Protein AF-A0A919KBW3-F1 (afdb_monomer_lite)

Organism: NCBI:txid1050105

Radius of gyration: 15.72 Å; chains: 1; bounding box: 36×26×47 Å

pLDDT: mean 84.48, std 10.35, range [32.5, 97.94]

Structure (mmCIF, N/CA/C/O backbone):
data_AF-A0A919KBW3-F1
#
_entry.id   AF-A0A919KBW3-F1
#
loop_
_atom_site.group_PDB
_atom_site.id
_atom_site.type_symbol
_atom_site.label_atom_id
_atom_site.label_alt_id
_atom_site.label_comp_id
_atom_site.label_asym_id
_atom_site.label_entity_id
_atom_site.label_seq_id
_atom_site.pdbx_PDB_ins_code
_atom_site.Cartn_x
_atom_site.Cartn_y
_atom_site.Cartn_z
_atom_site.occupancy
_atom_site.B_iso_or_equiv
_atom_site.auth_seq_id
_atom_site.auth_comp_id
_atom_site.auth_asym_id
_atom_site.auth_atom_id
_atom_site.pdbx_PDB_model_num
ATOM 1 N N . MET A 1 1 ? -12.727 -15.390 7.392 1.00 32.50 1 MET A N 1
ATOM 2 C CA . MET A 1 1 ? -12.666 -14.063 8.032 1.00 32.50 1 MET A CA 1
ATOM 3 C C . MET A 1 1 ? -11.348 -13.437 7.627 1.00 32.50 1 MET A C 1
ATOM 5 O O . MET A 1 1 ? -10.317 -13.880 8.115 1.00 32.50 1 MET A O 1
ATOM 9 N N . SER A 1 2 ? -11.360 -12.503 6.678 1.00 42.72 2 SER A N 1
ATOM 10 C CA . SER A 1 2 ? -10.262 -11.540 6.575 1.00 42.72 2 SER A CA 1
ATOM 11 C C . SER A 1 2 ? -10.312 -10.672 7.838 1.00 42.72 2 SER A C 1
ATOM 13 O O . SER A 1 2 ? -11.407 -10.382 8.317 1.00 42.72 2 SER A O 1
ATOM 15 N N . GLY A 1 3 ? -9.164 -10.356 8.442 1.00 53.00 3 GLY A N 1
ATOM 16 C CA . GLY A 1 3 ? -9.107 -9.531 9.657 1.00 53.00 3 GLY A CA 1
ATOM 17 C C . GLY A 1 3 ? -9.624 -8.103 9.432 1.00 53.00 3 GLY A C 1
ATOM 18 O O . GLY A 1 3 ? -10.065 -7.773 8.336 1.00 53.00 3 GLY A O 1
ATOM 19 N N . ILE A 1 4 ? -9.504 -7.255 10.459 1.00 61.56 4 ILE A N 1
ATOM 20 C CA . ILE A 1 4 ? -9.993 -5.856 10.519 1.00 61.56 4 ILE A CA 1
ATOM 21 C C . ILE A 1 4 ? -9.625 -5.012 9.275 1.00 61.56 4 ILE A C 1
ATOM 23 O O . ILE A 1 4 ? -10.350 -4.105 8.905 1.00 61.56 4 ILE A O 1
ATOM 27 N N . LEU A 1 5 ? -8.533 -5.335 8.572 1.00 71.88 5 LEU A N 1
ATOM 28 C CA . LEU A 1 5 ? -8.055 -4.587 7.398 1.00 71.88 5 LEU A CA 1
ATOM 29 C C . LEU A 1 5 ? -8.261 -5.309 6.051 1.00 71.88 5 LEU A C 1
ATOM 31 O O . LEU A 1 5 ? -7.706 -4.899 5.028 1.00 71.88 5 LEU A O 1
ATOM 35 N N . GLY A 1 6 ? -9.013 -6.411 6.034 1.00 79.62 6 GLY A N 1
ATOM 36 C CA . GLY A 1 6 ? -9.321 -7.140 4.805 1.00 79.62 6 GLY A CA 1
ATOM 37 C C . GLY A 1 6 ? -8.103 -7.777 4.118 1.00 79.62 6 GLY A C 1
ATOM 38 O O . GLY A 1 6 ? -7.035 -7.994 4.712 1.00 79.62 6 GLY A O 1
ATOM 39 N N . ASN A 1 7 ? -8.259 -8.096 2.832 1.00 84.69 7 ASN A N 1
ATOM 40 C CA . ASN A 1 7 ? -7.161 -8.625 2.017 1.00 84.69 7 ASN A CA 1
ATOM 41 C C . ASN A 1 7 ? -6.131 -7.548 1.665 1.00 84.69 7 ASN A C 1
ATOM 43 O O . ASN A 1 7 ? -4.941 -7.855 1.575 1.00 84.69 7 ASN A O 1
ATOM 47 N N . TYR A 1 8 ? -6.558 -6.285 1.567 1.00 84.25 8 TYR A N 1
ATOM 48 C CA . TYR A 1 8 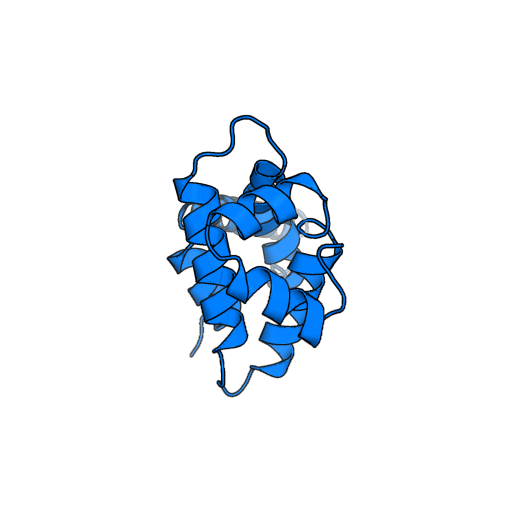? -5.655 -5.152 1.388 1.00 84.25 8 TYR A CA 1
ATOM 49 C C . TYR A 1 8 ? -4.623 -5.074 2.522 1.00 84.25 8 TYR A C 1
ATOM 51 O O . TYR A 1 8 ? -3.422 -5.129 2.264 1.00 84.25 8 TYR A O 1
ATOM 59 N N . GLY A 1 9 ? -5.064 -5.067 3.786 1.00 84.69 9 GLY A N 1
ATOM 60 C CA . GLY A 1 9 ? -4.153 -5.058 4.936 1.00 84.69 9 GLY A CA 1
ATOM 61 C C . GLY A 1 9 ? -3.245 -6.283 5.005 1.00 84.69 9 GLY A C 1
ATOM 62 O O . GLY A 1 9 ? -2.070 -6.171 5.347 1.00 84.69 9 GLY A O 1
ATOM 63 N N . THR A 1 10 ? -3.747 -7.450 4.592 1.00 87.44 10 THR A N 1
ATOM 64 C CA . THR A 1 10 ? -2.931 -8.672 4.501 1.00 87.44 10 THR A CA 1
ATOM 65 C C . THR A 1 10 ? -1.790 -8.517 3.491 1.00 87.44 10 THR A C 1
ATOM 67 O O . THR A 1 10 ? -0.656 -8.917 3.771 1.00 87.44 10 THR A O 1
ATOM 70 N N . LEU A 1 11 ? -2.066 -7.919 2.328 1.00 88.38 11 LEU A N 1
ATOM 71 C CA . LEU A 1 11 ? -1.050 -7.627 1.318 1.00 88.38 11 LEU A CA 1
ATOM 72 C C . LEU A 1 11 ? -0.067 -6.568 1.816 1.00 88.38 11 LEU A C 1
ATOM 74 O O . LEU A 1 11 ? 1.140 -6.784 1.724 1.00 88.38 11 LEU A O 1
ATOM 78 N N . VAL A 1 12 ? -0.548 -5.481 2.422 1.00 89.44 12 VAL A N 1
ATOM 79 C CA . VAL A 1 12 ? 0.336 -4.453 2.986 1.00 89.44 12 VAL A CA 1
ATOM 80 C C . VAL A 1 12 ? 1.271 -5.058 4.033 1.00 89.44 12 VAL A C 1
ATOM 82 O O . VAL A 1 12 ? 2.478 -4.896 3.919 1.00 89.44 12 VAL A O 1
ATOM 85 N N . TRP A 1 13 ? 0.781 -5.842 4.996 1.00 90.62 13 TRP A N 1
ATOM 86 C CA . TRP A 1 13 ? 1.643 -6.482 6.002 1.00 90.62 13 TRP A CA 1
ATOM 87 C C . TRP A 1 13 ? 2.648 -7.481 5.435 1.00 90.62 13 TRP A C 1
ATOM 89 O O . TRP A 1 13 ? 3.654 -7.765 6.090 1.00 90.62 13 TRP A O 1
ATOM 99 N N . ARG A 1 14 ? 2.373 -8.059 4.262 1.00 91.75 14 ARG A N 1
ATOM 100 C CA . ARG A 1 14 ? 3.303 -8.964 3.582 1.00 91.75 14 ARG A CA 1
ATOM 101 C C . ARG A 1 14 ? 4.490 -8.205 2.995 1.00 91.75 14 ARG A C 1
ATOM 103 O O . ARG A 1 14 ? 5.610 -8.695 3.096 1.00 91.75 14 ARG A O 1
ATOM 110 N N . PHE A 1 15 ? 4.244 -7.055 2.372 1.00 92.75 15 PHE A N 1
ATOM 111 C CA . PHE A 1 15 ? 5.280 -6.290 1.670 1.00 92.75 15 PHE A CA 1
ATOM 112 C C . PHE A 1 15 ? 5.887 -5.172 2.518 1.00 92.75 15 PHE A C 1
ATOM 114 O O . PHE A 1 15 ? 7.034 -4.798 2.300 1.00 92.75 15 PHE A O 1
ATOM 121 N N . PHE A 1 16 ? 5.165 -4.702 3.529 1.00 91.81 16 PHE A N 1
ATOM 122 C CA . PHE A 1 16 ? 5.542 -3.624 4.436 1.00 91.81 16 PHE A CA 1
ATOM 123 C C . PHE A 1 16 ? 5.289 -4.040 5.891 1.00 91.81 16 PHE A C 1
ATOM 125 O O . PHE A 1 16 ? 4.373 -3.522 6.541 1.00 91.81 16 PHE A O 1
ATOM 132 N N . PRO A 1 17 ? 6.046 -5.015 6.429 1.00 91.50 17 PRO A N 1
ATOM 133 C CA . PRO A 1 17 ? 5.878 -5.467 7.809 1.00 91.50 17 PRO A CA 1
ATOM 134 C C . PRO A 1 17 ? 6.027 -4.337 8.839 1.00 91.50 17 PRO A C 1
ATOM 136 O O . PRO A 1 17 ? 5.395 -4.406 9.892 1.00 91.50 17 PRO A O 1
ATOM 139 N N . GLU A 1 18 ? 6.790 -3.286 8.523 1.00 89.38 18 GLU A N 1
ATOM 140 C CA . GLU A 1 18 ? 6.945 -2.088 9.358 1.00 89.38 18 GLU A CA 1
ATOM 141 C C . GLU A 1 18 ? 5.616 -1.335 9.593 1.00 89.38 18 GLU A C 1
ATOM 143 O O . GLU A 1 18 ? 5.442 -0.694 10.626 1.00 89.38 18 GLU A O 1
ATOM 148 N N . SER A 1 19 ? 4.619 -1.493 8.712 1.00 89.56 19 SER A N 1
ATOM 149 C CA . SER A 1 19 ? 3.282 -0.900 8.896 1.00 89.56 19 SER A CA 1
ATOM 150 C C . SER A 1 19 ? 2.512 -1.476 10.095 1.00 89.56 19 SER A C 1
ATOM 152 O O . SER A 1 19 ? 1.557 -0.858 10.565 1.00 89.56 19 SER A O 1
ATOM 154 N N . ARG A 1 20 ? 2.908 -2.648 10.618 1.00 87.81 20 ARG A N 1
ATOM 155 C CA . ARG A 1 20 ? 2.258 -3.279 11.783 1.00 87.81 20 ARG A CA 1
ATOM 156 C C . ARG A 1 20 ? 2.430 -2.461 13.052 1.00 87.81 20 ARG A C 1
ATOM 158 O O .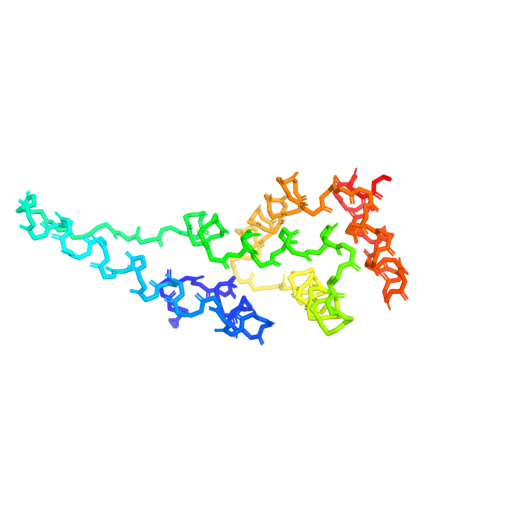 ARG A 1 20 ? 1.479 -2.321 13.812 1.00 87.81 20 ARG A O 1
ATOM 165 N N . GLU A 1 21 ? 3.630 -1.931 13.277 1.00 88.50 21 GLU A N 1
ATOM 166 C CA . GLU A 1 21 ? 3.902 -1.094 14.448 1.00 88.50 21 GLU A CA 1
ATOM 167 C C . GLU A 1 21 ? 3.067 0.185 14.392 1.00 88.50 21 GLU A C 1
ATOM 169 O O . GLU A 1 21 ? 2.478 0.575 15.395 1.00 88.50 21 GLU A O 1
ATOM 174 N N . ILE A 1 22 ? 2.914 0.759 13.197 1.00 86.31 22 ILE A N 1
ATOM 175 C CA . ILE A 1 22 ? 2.078 1.940 12.987 1.00 86.31 22 ILE A CA 1
ATOM 176 C C . ILE A 1 22 ? 0.603 1.638 13.289 1.00 86.31 22 ILE A C 1
ATOM 178 O O . ILE A 1 22 ? -0.039 2.395 14.012 1.00 86.31 22 ILE A O 1
ATOM 182 N N . VAL A 1 23 ? 0.065 0.507 12.813 1.00 85.62 23 VAL A N 1
ATOM 183 C CA . VAL A 1 23 ? -1.319 0.096 13.133 1.00 85.62 23 VAL A CA 1
ATOM 184 C C . VAL A 1 23 ? -1.520 -0.102 14.626 1.00 85.62 23 VAL A C 1
ATOM 186 O O . VAL A 1 23 ? -2.540 0.321 15.161 1.00 85.62 23 VAL A O 1
ATOM 189 N N . ASN A 1 24 ? -0.563 -0.732 15.308 1.00 88.06 24 ASN A N 1
ATOM 190 C CA . ASN A 1 24 ? -0.660 -0.939 16.749 1.00 88.06 24 ASN A CA 1
ATOM 191 C C . ASN A 1 24 ? -0.752 0.395 17.501 1.00 88.06 24 ASN A C 1
ATOM 193 O O . ASN A 1 24 ? -1.544 0.502 18.440 1.00 88.06 24 ASN A O 1
ATOM 197 N N . SER A 1 25 ? 0.007 1.408 17.072 1.00 89.50 25 SER A N 1
ATOM 198 C CA . SER A 1 25 ? -0.093 2.764 17.621 1.00 89.50 25 SER A CA 1
ATOM 199 C C . SER A 1 25 ? -1.468 3.378 17.361 1.00 89.50 25 SER A C 1
ATOM 201 O O . SER A 1 25 ? -2.101 3.828 18.310 1.00 89.50 25 SER A O 1
ATOM 203 N N . LEU A 1 26 ? -1.988 3.300 16.129 1.00 87.69 26 LEU A N 1
ATOM 204 C CA . LEU A 1 26 ? -3.318 3.832 15.786 1.00 87.69 26 LEU A CA 1
ATOM 205 C C . LEU A 1 26 ? -4.439 3.180 16.606 1.00 87.69 26 LEU A C 1
ATOM 207 O O . LEU A 1 26 ? -5.310 3.874 17.128 1.00 87.69 26 LEU A O 1
ATOM 211 N N . ILE A 1 27 ? -4.401 1.851 16.760 1.00 89.62 27 ILE A N 1
ATOM 212 C CA . ILE A 1 27 ? -5.362 1.113 17.593 1.00 89.62 27 ILE A CA 1
ATOM 213 C C . ILE A 1 27 ? -5.257 1.582 19.043 1.00 89.62 27 ILE A C 1
ATOM 215 O O . ILE A 1 27 ? -6.273 1.832 19.685 1.00 89.62 27 ILE A O 1
ATOM 219 N N . SER A 1 28 ? -4.037 1.708 19.566 1.00 92.50 28 SER A N 1
ATOM 220 C CA . SER A 1 28 ? -3.820 2.117 20.956 1.00 92.50 28 SER A CA 1
ATOM 221 C C . SER A 1 28 ? -4.320 3.540 21.211 1.00 92.50 28 SER A C 1
ATOM 223 O O . SER A 1 28 ? -5.002 3.773 22.205 1.00 92.50 28 SER A O 1
ATOM 225 N N . GLU A 1 29 ? -4.036 4.477 20.306 1.00 91.75 29 GLU A N 1
ATOM 226 C CA . GLU A 1 29 ? -4.500 5.866 20.386 1.00 91.75 29 GLU A CA 1
ATOM 227 C C . GLU A 1 29 ? -6.027 5.974 20.321 1.00 91.75 29 GLU A C 1
ATOM 229 O O . GLU A 1 29 ? -6.625 6.750 21.066 1.00 91.75 29 GLU A O 1
ATOM 234 N N . GLU A 1 30 ? -6.678 5.188 19.461 1.00 92.19 30 GLU A N 1
ATOM 235 C CA . GLU A 1 30 ? -8.140 5.157 19.377 1.00 92.19 30 GLU A CA 1
ATOM 236 C C . GLU A 1 30 ? -8.777 4.531 20.622 1.00 92.19 30 GLU A C 1
ATOM 238 O O . GLU A 1 30 ? -9.781 5.041 21.115 1.00 92.19 30 GLU A O 1
ATOM 243 N N . LEU A 1 31 ? -8.178 3.476 21.183 1.00 94.69 31 LEU A N 1
ATOM 244 C CA . LEU A 1 31 ? -8.653 2.882 22.433 1.00 94.69 31 LEU A CA 1
ATOM 245 C C . LEU A 1 31 ? -8.554 3.864 23.605 1.00 94.69 31 LEU A C 1
ATOM 247 O O . LEU A 1 31 ? -9.512 3.990 24.363 1.00 94.69 31 LEU A O 1
ATOM 251 N N . VAL A 1 32 ? -7.426 4.570 23.743 1.00 96.31 32 VAL A N 1
ATOM 252 C CA . VAL A 1 32 ? -7.244 5.585 24.796 1.00 96.31 32 VAL A CA 1
ATOM 253 C C . VAL A 1 32 ? -8.275 6.700 24.641 1.00 96.31 32 VAL A C 1
ATOM 255 O O . VAL A 1 32 ? -8.994 7.005 25.588 1.00 96.31 32 VAL A O 1
ATOM 258 N N . ARG A 1 33 ? -8.423 7.241 23.428 1.00 94.69 33 ARG A N 1
ATOM 259 C CA . ARG A 1 33 ? -9.395 8.301 23.138 1.00 94.69 33 ARG A CA 1
ATOM 260 C C . ARG A 1 33 ? -10.833 7.868 23.416 1.00 94.69 33 ARG A C 1
ATOM 262 O O . ARG A 1 33 ? -11.602 8.633 23.980 1.00 94.69 33 ARG A O 1
ATOM 269 N N . ALA A 1 34 ? -11.198 6.641 23.046 1.00 96.31 34 ALA A N 1
ATOM 270 C CA . ALA A 1 34 ? -12.532 6.106 23.292 1.00 96.31 34 ALA A CA 1
ATOM 271 C C . ALA A 1 34 ? -12.833 5.961 24.793 1.00 96.31 34 ALA A C 1
ATOM 273 O O . ALA A 1 34 ? -13.951 6.251 25.216 1.00 96.31 34 ALA A O 1
ATOM 274 N N . ILE A 1 35 ? -11.837 5.563 25.595 1.00 97.44 35 ILE A N 1
ATOM 275 C CA . ILE A 1 35 ? -11.947 5.512 27.060 1.00 97.44 35 ILE A CA 1
ATOM 276 C C . ILE A 1 35 ? -12.146 6.919 27.631 1.00 97.44 35 ILE A C 1
ATOM 278 O O . ILE A 1 35 ? -13.075 7.119 28.412 1.00 97.44 35 ILE A O 1
ATOM 282 N N . ASP A 1 36 ? -11.315 7.881 27.221 1.00 97.94 36 ASP A N 1
ATOM 283 C CA . ASP A 1 36 ? -11.374 9.265 27.710 1.00 97.94 36 ASP A CA 1
ATOM 284 C C . ASP A 1 36 ? -12.699 9.960 27.348 1.00 97.94 36 ASP A C 1
ATOM 286 O O . ASP A 1 36 ? -13.201 10.792 28.103 1.00 97.94 36 ASP A O 1
ATOM 290 N N . GLU A 1 37 ? -13.285 9.603 26.203 1.00 97.94 37 GLU A N 1
ATOM 291 C CA . GLU A 1 37 ? -14.555 10.142 25.702 1.00 97.94 37 GLU A CA 1
ATOM 292 C C . GLU A 1 37 ? -15.788 9.306 26.111 1.00 97.94 37 GLU A C 1
ATOM 294 O O . GLU A 1 37 ? -16.897 9.602 25.666 1.00 97.94 37 GLU A O 1
ATOM 299 N N . GLU A 1 38 ? -15.616 8.262 26.933 1.00 97.31 38 GLU A N 1
ATOM 300 C CA . GLU A 1 38 ? -16.675 7.329 27.366 1.00 97.31 38 GLU A CA 1
ATOM 301 C C . GLU A 1 38 ? -17.510 6.745 26.206 1.00 97.31 38 GLU A C 1
ATOM 303 O O . GLU A 1 38 ? -18.727 6.547 26.303 1.00 97.31 38 GLU A O 1
ATOM 308 N N . ARG A 1 39 ? -16.854 6.435 25.084 1.00 97.31 39 ARG A N 1
ATOM 309 C CA . ARG A 1 39 ? -17.488 5.856 23.891 1.00 97.31 39 ARG A CA 1
ATOM 310 C C . ARG A 1 39 ? -16.864 4.521 23.502 1.00 97.31 39 ARG A C 1
ATOM 312 O O . ARG A 1 39 ? -15.812 4.119 23.985 1.00 97.31 39 ARG A O 1
ATOM 319 N N . LEU A 1 40 ? -17.520 3.823 22.579 1.00 95.00 40 LEU A N 1
ATOM 320 C CA . LEU A 1 40 ? -16.913 2.664 21.929 1.00 95.00 40 LEU A CA 1
ATOM 321 C C . LEU A 1 40 ? -15.817 3.120 20.949 1.00 95.00 40 LEU A C 1
ATOM 323 O O . LEU A 1 40 ? -15.966 4.181 20.328 1.00 95.00 40 LEU A O 1
ATOM 327 N N . PRO A 1 41 ? -14.733 2.337 20.792 1.00 90.19 41 PRO A N 1
ATOM 328 C CA . PRO A 1 41 ? -13.728 2.607 19.777 1.00 90.19 41 PRO A CA 1
ATOM 329 C C . PRO A 1 41 ? -14.334 2.465 18.383 1.00 90.19 41 PRO A C 1
ATOM 331 O O . PRO A 1 41 ? -15.172 1.593 18.131 1.00 90.19 41 PRO A O 1
ATOM 334 N N . THR A 1 42 ? -13.889 3.330 17.483 1.00 87.94 42 THR A N 1
ATOM 335 C CA . THR A 1 42 ? -14.253 3.278 16.070 1.00 87.94 42 THR A CA 1
ATOM 336 C C . THR A 1 42 ? -13.348 2.278 15.362 1.00 87.94 42 THR A C 1
ATOM 338 O O . THR A 1 42 ? -12.178 2.115 15.711 1.00 87.94 42 THR A O 1
ATOM 341 N N . GLU A 1 43 ? -13.890 1.573 14.373 1.00 84.81 43 GLU A N 1
ATOM 342 C CA . GLU A 1 43 ? -13.081 0.712 13.517 1.00 84.81 43 GLU A CA 1
ATOM 343 C C . GLU A 1 43 ? -12.121 1.561 12.677 1.00 84.81 43 GLU A C 1
ATOM 345 O O . GLU A 1 43 ? -12.533 2.548 12.071 1.00 84.81 43 GLU A O 1
ATOM 350 N N . ILE A 1 44 ? -10.850 1.155 12.620 1.00 83.06 44 ILE A N 1
ATOM 351 C CA . ILE A 1 44 ? -9.870 1.790 11.738 1.00 83.06 44 ILE A CA 1
ATOM 352 C C . ILE A 1 44 ? -10.209 1.404 10.306 1.00 83.06 44 ILE A C 1
ATOM 354 O O . ILE A 1 44 ? -10.101 0.237 9.919 1.00 83.06 44 ILE A O 1
ATOM 358 N N . SER A 1 45 ? -10.580 2.397 9.509 1.00 82.06 45 SER A N 1
ATOM 359 C CA . SER A 1 45 ? -10.887 2.180 8.101 1.00 82.06 45 SER A CA 1
ATOM 360 C C . SER A 1 45 ? -9.630 1.820 7.298 1.00 82.06 45 SER A C 1
ATOM 362 O O . SER A 1 45 ? -8.511 2.227 7.619 1.00 82.06 45 SER A O 1
ATOM 364 N N . VAL A 1 46 ? -9.801 1.109 6.178 1.00 80.31 46 VAL A N 1
ATOM 365 C CA . VAL A 1 46 ? -8.695 0.847 5.234 1.00 80.31 46 VAL A CA 1
ATOM 366 C C . VAL A 1 46 ? -8.093 2.155 4.708 1.00 80.31 46 VAL A C 1
ATOM 368 O O . VAL A 1 46 ? -6.895 2.220 4.432 1.00 80.31 46 VAL A O 1
ATOM 371 N N . PHE A 1 47 ? -8.899 3.214 4.614 1.00 79.88 47 PHE A N 1
ATOM 372 C CA . PHE A 1 47 ? -8.440 4.548 4.247 1.00 79.88 47 PHE A CA 1
ATOM 373 C C . PHE A 1 47 ? -7.506 5.153 5.304 1.00 79.88 47 PHE A C 1
ATOM 375 O O . PHE A 1 47 ? -6.386 5.525 4.964 1.00 79.88 47 PHE A O 1
ATOM 382 N N . GLU A 1 48 ? -7.905 5.180 6.579 1.00 82.50 48 GLU A N 1
ATOM 383 C CA . GLU A 1 48 ? -7.038 5.644 7.678 1.00 82.50 48 GLU A CA 1
ATOM 384 C C . GLU A 1 48 ? -5.772 4.798 7.788 1.00 82.50 48 GLU A C 1
ATOM 386 O O . GLU A 1 48 ? -4.675 5.333 7.942 1.00 82.50 48 GLU A O 1
ATOM 391 N N . TYR A 1 49 ? -5.896 3.479 7.637 1.00 83.81 49 TYR A N 1
ATOM 392 C CA . TYR A 1 49 ? -4.741 2.591 7.595 1.00 83.81 49 TYR A CA 1
ATOM 393 C C . TYR A 1 49 ? -3.779 2.957 6.460 1.00 83.81 49 TYR A C 1
ATOM 395 O O . TYR A 1 49 ? -2.568 3.042 6.659 1.00 83.81 49 TYR A O 1
ATOM 403 N N . THR A 1 50 ? -4.316 3.202 5.269 1.00 83.06 50 THR A N 1
ATOM 404 C CA . THR A 1 50 ? -3.532 3.588 4.097 1.00 83.06 50 THR A CA 1
ATOM 405 C C . THR A 1 50 ? -2.825 4.925 4.335 1.00 83.06 50 THR A C 1
ATOM 407 O O . THR A 1 50 ? -1.612 5.005 4.134 1.00 83.06 50 THR A O 1
ATOM 410 N N . ILE A 1 51 ? -3.535 5.918 4.884 1.00 84.06 51 ILE A N 1
ATOM 411 C CA . ILE A 1 51 ? -2.967 7.225 5.232 1.00 84.06 51 ILE A CA 1
ATOM 412 C C . ILE A 1 51 ? -1.825 7.107 6.222 1.00 84.06 51 ILE A C 1
ATOM 414 O O . ILE A 1 51 ? -0.743 7.646 6.007 1.00 84.06 51 ILE A O 1
ATOM 418 N N . HIS A 1 52 ? -2.073 6.438 7.337 1.00 85.25 52 HIS A N 1
ATOM 419 C CA . HIS A 1 52 ? -1.164 6.527 8.463 1.00 85.25 52 HIS A CA 1
ATOM 420 C C . HIS A 1 52 ? -0.047 5.493 8.389 1.00 85.25 52 HIS A C 1
ATOM 422 O O . HIS A 1 52 ? 1.052 5.777 8.851 1.00 85.25 52 HIS A O 1
ATOM 428 N N . ALA A 1 53 ? -0.287 4.323 7.792 1.00 84.88 53 ALA A N 1
ATOM 429 C CA . ALA A 1 53 ? 0.664 3.215 7.811 1.00 84.88 53 ALA A CA 1
ATOM 430 C C . ALA A 1 53 ? 1.307 2.909 6.454 1.00 84.88 53 ALA A C 1
ATOM 432 O O . ALA A 1 53 ? 2.431 2.413 6.437 1.00 84.88 53 ALA A O 1
ATOM 433 N N . VAL A 1 54 ? 0.633 3.179 5.330 1.00 85.06 54 VAL A N 1
ATOM 434 C CA . VAL A 1 54 ? 1.180 2.899 3.987 1.00 85.06 54 VAL A CA 1
ATOM 435 C C . VAL A 1 54 ? 1.875 4.124 3.416 1.00 85.06 54 VAL A C 1
ATOM 437 O O . VAL A 1 54 ? 3.010 4.015 2.951 1.00 85.06 54 VAL A O 1
ATOM 440 N N . PHE A 1 55 ? 1.241 5.297 3.478 1.00 84.25 55 PHE A N 1
ATOM 441 C CA . PHE A 1 55 ? 1.786 6.503 2.850 1.00 84.25 55 PHE A CA 1
ATOM 442 C C . PHE A 1 55 ? 3.172 6.894 3.354 1.00 84.25 55 PHE A C 1
ATOM 444 O O . PHE A 1 55 ? 4.031 7.094 2.500 1.00 84.25 55 PHE A O 1
ATOM 451 N N . PRO A 1 56 ? 3.480 6.890 4.666 1.00 84.81 56 PRO A N 1
ATOM 452 C CA . PRO A 1 56 ? 4.822 7.256 5.125 1.00 84.81 56 PRO A CA 1
ATOM 453 C C . PRO A 1 56 ? 5.918 6.311 4.616 1.00 84.81 56 PRO A C 1
ATOM 455 O O . PRO A 1 56 ? 7.092 6.667 4.560 1.00 84.81 56 PRO A O 1
ATOM 458 N N . ILE A 1 57 ? 5.553 5.079 4.252 1.00 85.44 57 ILE A N 1
ATOM 459 C CA . ILE A 1 57 ? 6.478 4.097 3.684 1.00 85.44 57 ILE A CA 1
ATOM 460 C C . ILE A 1 57 ? 6.677 4.366 2.191 1.00 85.44 57 ILE A C 1
ATOM 462 O O . ILE A 1 57 ? 7.808 4.335 1.712 1.00 85.44 57 ILE A O 1
ATOM 466 N N . VAL A 1 58 ? 5.593 4.643 1.462 1.00 81.81 58 VAL A N 1
ATOM 467 C CA . VAL A 1 58 ? 5.612 4.913 0.015 1.00 81.81 58 VAL A CA 1
ATOM 468 C C . VAL A 1 58 ? 6.225 6.281 -0.298 1.00 81.81 58 VAL A C 1
ATOM 470 O O . VAL A 1 58 ? 6.956 6.401 -1.273 1.00 81.81 58 VAL A O 1
ATOM 473 N N . GLU A 1 59 ? 6.022 7.294 0.545 1.00 81.94 59 GLU A N 1
ATOM 474 C CA . GLU A 1 59 ? 6.637 8.625 0.410 1.00 81.94 59 GLU A CA 1
ATOM 475 C C . GLU A 1 59 ? 8.170 8.541 0.392 1.00 81.94 59 GLU A C 1
ATOM 477 O O . GLU A 1 59 ? 8.845 9.250 -0.355 1.00 81.94 59 GLU A O 1
ATOM 482 N N . ARG A 1 60 ? 8.738 7.575 1.123 1.00 84.56 60 ARG A N 1
ATOM 483 C CA . ARG A 1 60 ? 10.180 7.308 1.119 1.00 84.56 60 ARG A CA 1
ATOM 484 C C . ARG A 1 60 ? 10.710 6.795 -0.217 1.00 84.56 60 ARG A C 1
ATOM 486 O O . ARG A 1 60 ? 11.920 6.633 -0.303 1.00 84.56 60 ARG A O 1
ATOM 493 N N . LEU A 1 61 ? 9.872 6.516 -1.222 1.00 79.88 61 LEU A N 1
ATOM 494 C CA . LEU A 1 61 ? 10.293 6.197 -2.596 1.00 79.88 61 LEU A CA 1
ATOM 495 C C . LEU A 1 61 ? 10.759 7.431 -3.385 1.00 79.88 61 LEU A C 1
ATOM 497 O O . LEU A 1 61 ? 11.452 7.275 -4.388 1.00 79.88 61 LEU A O 1
ATOM 501 N N . ASP A 1 62 ? 10.360 8.639 -2.971 1.00 75.25 62 ASP A N 1
ATOM 502 C CA . ASP A 1 62 ? 10.788 9.901 -3.599 1.00 75.25 62 ASP A CA 1
ATOM 503 C C . ASP A 1 62 ? 12.144 10.403 -3.055 1.00 75.25 62 ASP A C 1
ATOM 505 O O . ASP A 1 62 ? 12.784 11.296 -3.629 1.00 75.25 62 ASP A O 1
ATOM 509 N N . ASP A 1 63 ? 12.611 9.804 -1.956 1.00 78.56 63 ASP A N 1
ATOM 510 C CA . ASP A 1 63 ? 13.905 10.103 -1.355 1.00 78.56 63 ASP A CA 1
ATOM 511 C C . ASP A 1 63 ? 15.048 9.595 -2.252 1.00 78.56 63 ASP A C 1
ATOM 513 O O . ASP A 1 63 ? 15.077 8.451 -2.696 1.00 78.56 63 ASP A O 1
ATOM 517 N N . ALA A 1 64 ? 16.065 10.424 -2.487 1.00 59.34 64 ALA A N 1
ATOM 518 C CA . ALA A 1 64 ? 17.261 10.001 -3.216 1.00 59.34 64 ALA A CA 1
ATOM 519 C C . ALA A 1 64 ? 18.006 8.841 -2.516 1.00 59.34 64 ALA A C 1
ATOM 521 O O . ALA A 1 64 ? 18.819 8.165 -3.148 1.00 59.34 64 ALA A O 1
ATOM 522 N N . ALA A 1 65 ? 17.736 8.620 -1.223 1.00 62.31 65 ALA A N 1
ATOM 523 C CA . ALA A 1 65 ? 18.293 7.542 -0.414 1.00 62.31 65 ALA A CA 1
ATOM 524 C C . ALA A 1 65 ? 17.388 6.298 -0.292 1.00 62.31 65 ALA A C 1
ATOM 526 O O . ALA A 1 65 ? 17.712 5.409 0.505 1.00 62.31 65 ALA A O 1
ATOM 527 N N . SER A 1 66 ? 16.272 6.197 -1.034 1.00 71.75 66 SER A N 1
ATOM 528 C CA . SER A 1 66 ? 15.431 4.992 -0.993 1.00 71.75 66 SER A CA 1
ATOM 529 C C . SER A 1 66 ? 16.270 3.742 -1.239 1.00 71.75 66 SER A C 1
ATOM 531 O O . SER A 1 66 ? 17.025 3.653 -2.211 1.00 71.75 66 SER A O 1
ATOM 533 N N . SER A 1 67 ? 16.126 2.735 -0.376 1.00 78.31 67 SER A N 1
ATOM 534 C CA . SER A 1 67 ? 16.779 1.455 -0.620 1.00 78.31 67 SER A CA 1
ATOM 535 C C . SER A 1 67 ? 16.147 0.785 -1.843 1.00 78.31 67 SER A C 1
ATOM 537 O O . SER A 1 67 ? 14.926 0.786 -2.005 1.00 78.31 67 SER A O 1
ATOM 539 N N . GLY A 1 68 ? 16.968 0.153 -2.688 1.00 84.62 68 GLY A N 1
ATOM 540 C CA . GLY A 1 68 ? 16.461 -0.663 -3.798 1.00 84.62 68 GLY A CA 1
ATOM 541 C C . GLY A 1 68 ? 15.500 -1.765 -3.328 1.00 84.62 68 GLY A C 1
ATOM 542 O O . GLY A 1 68 ? 14.564 -2.108 -4.042 1.00 84.62 68 GLY A O 1
ATOM 543 N N . ASP A 1 69 ? 15.671 -2.243 -2.091 1.00 90.31 69 ASP A N 1
ATOM 544 C CA . ASP A 1 69 ? 14.739 -3.158 -1.426 1.00 90.31 69 ASP A CA 1
ATOM 545 C C . ASP A 1 69 ? 13.327 -2.566 -1.285 1.00 90.31 69 ASP A C 1
ATOM 547 O O . ASP A 1 69 ? 12.354 -3.222 -1.649 1.00 90.31 69 ASP A O 1
ATOM 551 N N . LEU A 1 70 ? 13.192 -1.318 -0.821 1.00 89.88 70 LEU A N 1
ATOM 552 C CA . LEU A 1 70 ? 11.883 -0.679 -0.663 1.00 89.88 70 LEU A CA 1
ATOM 553 C C . LEU A 1 70 ? 11.172 -0.530 -2.014 1.00 89.88 70 LEU A C 1
ATOM 555 O O . LEU A 1 70 ? 9.992 -0.863 -2.130 1.00 89.88 70 LEU A O 1
ATOM 559 N N . VAL A 1 71 ? 11.903 -0.092 -3.042 1.00 89.50 71 VAL A N 1
ATOM 560 C CA . VAL A 1 71 ? 11.375 0.039 -4.410 1.00 89.50 71 VAL A CA 1
ATOM 561 C C . VAL A 1 71 ? 10.926 -1.323 -4.945 1.00 89.50 71 VAL A C 1
ATOM 563 O O . VAL A 1 71 ? 9.844 -1.441 -5.523 1.00 89.50 71 VAL A O 1
ATOM 566 N N . GLN A 1 72 ? 11.713 -2.374 -4.708 1.00 93.06 72 GLN A N 1
ATOM 567 C CA . GLN A 1 72 ? 11.376 -3.733 -5.120 1.00 93.06 72 GLN A CA 1
ATOM 568 C C . GLN A 1 72 ? 10.137 -4.271 -4.394 1.00 93.06 72 GLN A C 1
ATOM 570 O O . GLN A 1 72 ? 9.236 -4.802 -5.049 1.00 93.06 72 GLN A O 1
ATOM 575 N N . ARG A 1 73 ? 10.051 -4.107 -3.066 1.00 93.69 73 ARG A N 1
ATOM 576 C CA . ARG A 1 73 ? 8.873 -4.501 -2.273 1.00 93.69 73 ARG A CA 1
ATOM 577 C C . ARG A 1 73 ? 7.625 -3.755 -2.733 1.00 93.69 73 ARG A C 1
ATOM 579 O O . ARG A 1 73 ? 6.573 -4.375 -2.878 1.00 93.69 73 ARG A O 1
ATOM 586 N N . PHE A 1 74 ? 7.751 -2.466 -3.043 1.00 90.94 74 PHE A N 1
ATOM 587 C CA . PHE A 1 7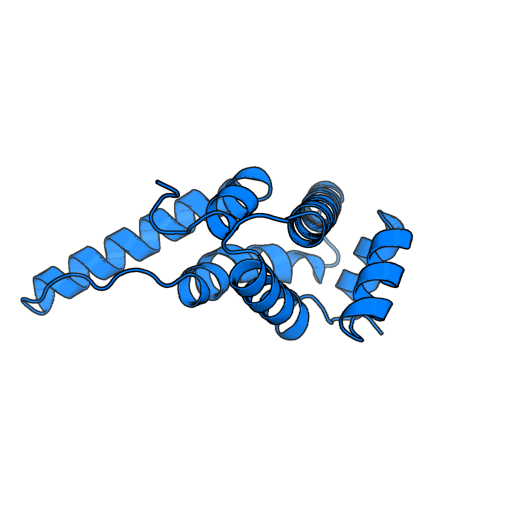4 ? 6.658 -1.671 -3.592 1.00 90.94 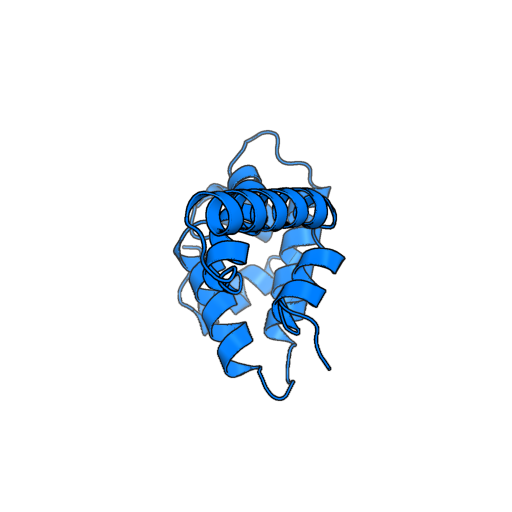74 PHE A CA 1
ATOM 588 C C . PHE A 1 74 ? 6.196 -2.169 -4.966 1.00 90.94 74 PHE A C 1
ATOM 590 O O . PHE A 1 74 ? 5.002 -2.389 -5.158 1.00 90.94 74 PHE A O 1
ATOM 597 N N . CYS A 1 75 ? 7.113 -2.462 -5.891 1.00 91.56 75 CYS A N 1
ATOM 598 C CA . CYS A 1 75 ? 6.739 -3.026 -7.193 1.00 91.56 75 CYS A CA 1
ATOM 599 C C . CYS A 1 75 ? 6.005 -4.372 -7.041 1.00 91.56 75 CYS A C 1
ATOM 601 O O . CYS A 1 75 ? 4.975 -4.612 -7.676 1.00 91.56 75 CYS A O 1
ATOM 603 N N . GLN A 1 76 ? 6.489 -5.245 -6.152 1.00 94.25 76 GLN A N 1
ATOM 604 C CA . GLN A 1 76 ? 5.839 -6.529 -5.870 1.00 94.25 76 GLN A CA 1
ATOM 605 C C . GLN A 1 76 ? 4.459 -6.362 -5.221 1.00 94.25 76 GLN A C 1
ATOM 607 O O . GLN A 1 76 ? 3.535 -7.106 -5.557 1.00 94.25 76 GLN A O 1
ATOM 612 N N . PHE A 1 77 ? 4.303 -5.379 -4.334 1.00 92.31 77 PHE A N 1
ATOM 613 C CA . PHE A 1 77 ? 3.018 -5.015 -3.745 1.00 92.31 77 PHE A CA 1
ATOM 614 C C . PHE A 1 77 ? 2.013 -4.575 -4.814 1.00 92.31 77 PHE A C 1
ATOM 616 O O . PHE A 1 77 ? 0.921 -5.140 -4.883 1.00 92.31 77 PHE A O 1
ATOM 623 N N . CYS A 1 78 ? 2.399 -3.660 -5.709 1.00 90.88 78 CYS A N 1
ATOM 624 C CA . CYS A 1 78 ? 1.557 -3.228 -6.827 1.00 90.88 78 CYS A CA 1
ATOM 625 C C . CYS A 1 78 ? 1.142 -4.406 -7.723 1.00 90.88 78 CYS A C 1
ATOM 627 O O . CYS A 1 78 ? -0.030 -4.538 -8.068 1.00 90.88 78 CYS A O 1
ATOM 629 N N . ARG A 1 79 ? 2.077 -5.304 -8.069 1.00 93.44 79 ARG A N 1
ATOM 630 C CA . ARG A 1 79 ? 1.774 -6.522 -8.845 1.00 93.44 79 ARG A CA 1
ATO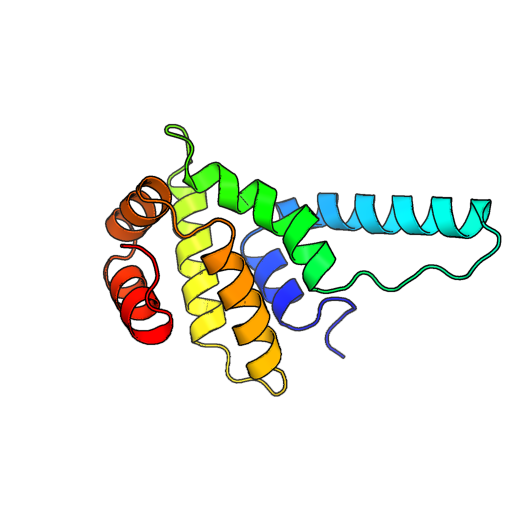M 631 C C . ARG A 1 79 ? 0.765 -7.419 -8.132 1.00 93.44 79 ARG A C 1
ATOM 633 O O . ARG A 1 79 ? -0.134 -7.950 -8.777 1.00 93.44 79 ARG A O 1
ATOM 640 N N . ALA A 1 80 ? 0.916 -7.598 -6.822 1.00 93.00 80 ALA A N 1
ATOM 641 C CA . ALA A 1 80 ? 0.017 -8.433 -6.037 1.00 93.00 80 ALA A CA 1
ATOM 642 C C . ALA A 1 80 ? -1.398 -7.842 -5.954 1.00 93.00 80 ALA A C 1
ATOM 644 O O . ALA A 1 80 ? -2.361 -8.599 -6.047 1.00 93.00 80 ALA A O 1
ATOM 645 N N . LEU A 1 81 ? -1.520 -6.517 -5.830 1.00 90.06 81 LEU A N 1
ATOM 646 C CA . LEU A 1 81 ? -2.809 -5.821 -5.866 1.00 90.06 81 LEU A CA 1
ATOM 647 C C . LEU A 1 81 ? -3.474 -5.927 -7.242 1.00 90.06 81 LEU A C 1
ATOM 649 O O . LEU A 1 81 ? -4.639 -6.292 -7.325 1.00 90.06 81 LEU A O 1
ATOM 653 N N . LEU A 1 82 ? -2.721 -5.710 -8.323 1.00 89.62 82 LEU A N 1
ATOM 654 C CA . LEU A 1 82 ? -3.223 -5.841 -9.698 1.00 89.62 82 LEU A CA 1
ATOM 655 C C . LEU A 1 82 ? -3.663 -7.265 -10.055 1.00 89.62 82 LEU A C 1
ATOM 657 O O . LEU A 1 82 ? -4.561 -7.457 -10.870 1.00 89.62 82 LEU A O 1
ATOM 661 N N . ALA A 1 83 ? -3.014 -8.272 -9.472 1.00 91.75 83 ALA A N 1
ATOM 662 C CA . ALA A 1 83 ? -3.369 -9.674 -9.660 1.00 91.75 83 ALA A CA 1
ATOM 663 C C . ALA A 1 83 ? -4.499 -10.140 -8.723 1.00 91.75 83 ALA A C 1
ATOM 665 O O . ALA A 1 83 ? -4.915 -11.300 -8.796 1.00 91.75 83 ALA A O 1
ATOM 666 N N . TYR A 1 84 ? -4.971 -9.282 -7.815 1.00 90.88 84 TYR A N 1
ATOM 667 C CA . TYR A 1 84 ? -5.968 -9.660 -6.831 1.00 90.88 84 TYR A CA 1
ATOM 668 C C . TYR A 1 84 ? -7.357 -9.793 -7.469 1.00 90.88 84 TYR A C 1
ATOM 670 O O . TYR A 1 84 ? -7.929 -8.830 -7.965 1.00 90.88 84 TYR A O 1
ATOM 678 N N . ALA A 1 85 ? -7.915 -11.004 -7.422 1.00 90.31 85 ALA A N 1
ATOM 679 C CA . ALA A 1 85 ? -9.210 -11.346 -8.019 1.00 90.31 85 ALA A CA 1
ATOM 680 C C . ALA A 1 85 ? -10.213 -11.902 -6.987 1.00 90.31 85 ALA A C 1
ATOM 682 O O . ALA A 1 85 ? -11.056 -12.739 -7.312 1.00 90.31 85 ALA A O 1
ATOM 683 N N . GLY A 1 86 ? -10.075 -11.505 -5.719 1.00 88.12 86 GLY A N 1
ATOM 684 C CA . GLY A 1 86 ? -10.960 -11.952 -4.644 1.00 88.12 86 GLY A CA 1
ATOM 685 C C . GLY A 1 86 ? -12.318 -11.232 -4.610 1.00 88.12 86 GLY A C 1
ATOM 686 O O . GLY A 1 86 ? -12.588 -10.357 -5.431 1.00 88.12 86 GLY A O 1
ATOM 687 N N . PRO A 1 87 ? -13.195 -11.593 -3.656 1.00 85.81 87 PRO A N 1
ATOM 688 C CA . PRO A 1 87 ? -14.568 -11.076 -3.586 1.00 85.81 87 PRO A CA 1
ATOM 689 C C . PRO A 1 87 ? -14.658 -9.563 -3.314 1.00 85.81 87 PRO A C 1
ATOM 691 O O . PRO A 1 87 ? -15.654 -8.944 -3.666 1.00 85.81 87 PRO A O 1
ATOM 694 N N . ASP A 1 88 ? -13.618 -8.978 -2.721 1.00 86.25 88 ASP A N 1
ATOM 695 C CA . ASP A 1 88 ? -13.430 -7.555 -2.406 1.00 86.25 88 ASP A CA 1
ATOM 696 C C . ASP A 1 88 ? -12.480 -6.857 -3.403 1.00 86.25 88 ASP A C 1
ATOM 698 O O . ASP A 1 88 ? -11.892 -5.825 -3.091 1.00 86.25 88 ASP A O 1
ATOM 702 N N . ALA A 1 89 ? -12.293 -7.405 -4.613 1.00 87.06 89 ALA A N 1
ATOM 703 C CA . ALA A 1 89 ? -11.341 -6.857 -5.587 1.00 87.06 89 ALA A CA 1
ATOM 704 C C . ALA A 1 89 ? -11.619 -5.395 -5.968 1.00 87.06 89 ALA A C 1
ATOM 706 O O . ALA A 1 89 ? -10.678 -4.639 -6.176 1.00 87.06 89 ALA A O 1
ATOM 707 N N . MET A 1 90 ? -12.889 -4.983 -6.011 1.00 85.75 90 MET A N 1
ATOM 708 C CA . MET A 1 90 ? -13.257 -3.592 -6.291 1.00 85.75 90 MET A CA 1
ATOM 709 C C . MET A 1 90 ? -12.788 -2.638 -5.181 1.00 85.75 90 MET A C 1
ATOM 711 O O . MET A 1 90 ? -12.283 -1.559 -5.480 1.00 85.75 90 MET A O 1
ATOM 715 N N . ASP A 1 91 ? -12.899 -3.046 -3.915 1.00 84.19 91 ASP A N 1
ATOM 716 C CA . ASP A 1 91 ? -12.442 -2.241 -2.777 1.00 84.19 91 ASP A CA 1
ATOM 717 C C . ASP A 1 91 ? -10.909 -2.180 -2.739 1.00 84.19 91 ASP A C 1
ATOM 719 O O . ASP A 1 91 ? -10.317 -1.122 -2.523 1.00 84.19 91 ASP A O 1
ATOM 723 N N . VAL A 1 92 ? -10.250 -3.308 -3.019 1.00 85.62 92 VAL A N 1
ATOM 724 C CA . VAL A 1 92 ? -8.787 -3.382 -3.137 1.00 85.62 92 VAL A CA 1
ATOM 725 C C . VAL A 1 92 ? -8.275 -2.472 -4.258 1.00 85.62 92 VAL A C 1
ATOM 727 O O . VAL A 1 92 ? -7.318 -1.730 -4.037 1.00 85.62 92 VAL A O 1
ATOM 730 N N . ASP A 1 93 ? -8.917 -2.487 -5.429 1.00 86.88 93 ASP A N 1
ATOM 731 C CA . ASP A 1 93 ? -8.578 -1.614 -6.560 1.00 86.88 93 ASP A CA 1
ATOM 732 C C . ASP A 1 93 ? -8.793 -0.131 -6.224 1.00 86.88 93 ASP A C 1
ATOM 734 O O . ASP A 1 93 ? -7.929 0.704 -6.496 1.00 86.88 93 ASP A O 1
ATOM 738 N N . TYR A 1 94 ? -9.897 0.197 -5.547 1.00 85.38 94 TYR A N 1
ATOM 739 C CA . TYR A 1 94 ? -10.179 1.557 -5.091 1.00 85.38 94 TYR A CA 1
ATOM 740 C C . TYR A 1 94 ? -9.078 2.095 -4.164 1.00 85.38 94 TYR A C 1
ATOM 742 O O . TYR A 1 94 ? -8.535 3.179 -4.400 1.00 85.38 94 TYR A O 1
ATOM 750 N N . HIS A 1 95 ? -8.688 1.327 -3.143 1.00 82.56 95 HIS A N 1
ATOM 751 C CA . HIS A 1 95 ? -7.623 1.726 -2.216 1.00 82.56 95 HIS A CA 1
ATOM 752 C C . HIS A 1 95 ? -6.240 1.755 -2.873 1.00 82.56 95 HIS A C 1
ATOM 754 O O . HIS A 1 95 ? -5.414 2.618 -2.552 1.00 82.56 95 HIS A O 1
ATOM 760 N N . PHE A 1 96 ? -5.995 0.860 -3.830 1.00 85.31 96 PHE A N 1
ATOM 761 C CA . PHE A 1 96 ? -4.782 0.896 -4.634 1.00 85.31 96 PHE A CA 1
ATOM 762 C C . PHE A 1 96 ? -4.698 2.175 -5.472 1.00 85.31 96 PHE A C 1
ATOM 764 O O . PHE A 1 96 ? -3.673 2.856 -5.438 1.00 85.31 96 PHE A O 1
ATOM 771 N N . ASN A 1 97 ? -5.781 2.554 -6.152 1.00 84.19 97 ASN A N 1
ATOM 772 C CA . ASN A 1 97 ? -5.832 3.779 -6.945 1.00 84.19 97 ASN A CA 1
ATOM 773 C C . ASN A 1 97 ? -5.607 5.028 -6.078 1.00 84.19 97 ASN A C 1
ATOM 775 O O . ASN A 1 97 ? -4.842 5.900 -6.475 1.00 84.19 97 ASN A O 1
ATOM 779 N N . ILE A 1 98 ? -6.183 5.094 -4.870 1.00 79.44 98 ILE A N 1
ATOM 780 C CA . ILE A 1 98 ? -5.900 6.182 -3.912 1.00 79.44 98 ILE A CA 1
ATOM 781 C C . ILE A 1 98 ? -4.410 6.225 -3.551 1.00 79.44 98 ILE A C 1
ATOM 783 O O . ILE A 1 98 ? -3.798 7.289 -3.572 1.00 79.44 98 ILE A O 1
ATOM 787 N N . THR A 1 99 ? -3.807 5.070 -3.265 1.00 76.31 99 THR A N 1
ATOM 788 C CA . THR A 1 99 ? -2.377 4.983 -2.922 1.00 76.31 99 THR A CA 1
ATOM 789 C C . THR A 1 99 ? -1.482 5.465 -4.059 1.00 76.31 99 THR A C 1
ATOM 791 O O . THR A 1 99 ? -0.488 6.158 -3.827 1.00 76.31 99 THR A O 1
ATOM 794 N N . LEU A 1 100 ? -1.847 5.133 -5.298 1.00 75.44 100 LEU A N 1
ATOM 795 C CA . LEU A 1 100 ? -1.159 5.625 -6.485 1.00 75.44 100 LEU A CA 1
ATOM 796 C C . LEU A 1 100 ? -1.344 7.135 -6.677 1.00 75.44 100 LEU A C 1
ATOM 798 O O . LEU A 1 100 ? -0.359 7.834 -6.906 1.00 75.44 100 LEU A O 1
ATOM 802 N N . LEU A 1 101 ? -2.588 7.614 -6.590 1.00 69.00 101 LEU A N 1
ATOM 803 C CA . LEU A 1 101 ? -2.992 9.003 -6.821 1.00 69.00 101 LEU A CA 1
ATOM 804 C C . LEU A 1 101 ? -2.300 9.988 -5.893 1.00 69.00 101 LEU A C 1
ATOM 806 O O . LEU A 1 101 ? -1.810 11.015 -6.350 1.00 69.00 101 LEU A O 1
ATOM 810 N N . GLU A 1 102 ? -2.320 9.690 -4.602 1.00 68.00 102 GLU A N 1
ATOM 811 C CA . GLU A 1 102 ? -1.972 10.684 -3.597 1.00 68.00 102 GLU A CA 1
ATOM 812 C C . GLU A 1 102 ? -0.451 10.782 -3.379 1.00 68.00 102 GLU A C 1
ATOM 814 O O . GLU A 1 102 ? 0.027 11.824 -2.943 1.00 68.00 102 GLU A O 1
ATOM 819 N N . TYR A 1 103 ? 0.331 9.738 -3.708 1.00 66.38 103 TYR A N 1
ATOM 820 C CA . TYR A 1 103 ? 1.750 9.695 -3.306 1.00 66.38 103 TYR A CA 1
ATOM 821 C C . TYR A 1 103 ? 2.708 9.076 -4.314 1.00 66.38 103 TYR A C 1
ATOM 823 O O . TYR A 1 103 ? 3.827 9.562 -4.467 1.00 66.38 103 TYR A O 1
ATOM 831 N N . ALA A 1 104 ? 2.318 8.001 -5.003 1.00 62.69 104 ALA A N 1
ATOM 832 C CA . ALA A 1 104 ? 3.248 7.335 -5.911 1.00 62.69 104 ALA A CA 1
ATOM 833 C C . ALA A 1 104 ? 3.335 8.022 -7.283 1.00 62.69 104 ALA A C 1
ATOM 835 O O . ALA A 1 104 ? 4.276 7.749 -8.023 1.00 62.69 104 ALA A O 1
ATOM 836 N N . ASP A 1 105 ? 2.385 8.895 -7.644 1.00 71.25 105 ASP A N 1
ATOM 837 C CA . ASP A 1 105 ? 2.363 9.646 -8.911 1.00 71.25 105 ASP A CA 1
ATOM 838 C C . ASP A 1 105 ? 3.322 10.845 -8.940 1.00 71.25 105 ASP A C 1
ATOM 840 O O . ASP A 1 105 ? 2.977 11.948 -9.362 1.00 71.25 105 ASP A O 1
ATOM 844 N N . VAL A 1 106 ? 4.557 10.608 -8.492 1.00 75.12 106 VAL A N 1
ATOM 845 C CA . VAL A 1 106 ? 5.660 11.569 -8.530 1.00 75.12 106 VAL A CA 1
ATOM 846 C C . VAL A 1 106 ? 6.796 11.064 -9.430 1.00 75.12 106 VAL A C 1
ATOM 848 O O . VAL A 1 106 ? 7.084 9.861 -9.450 1.00 75.12 106 VAL A O 1
ATOM 851 N N . PRO A 1 107 ? 7.497 11.952 -10.169 1.00 79.81 107 PRO A N 1
ATOM 852 C CA . PRO A 1 107 ? 8.468 11.531 -11.181 1.00 79.81 107 PRO A CA 1
ATOM 853 C C . PRO A 1 107 ? 9.612 10.651 -10.664 1.00 79.81 107 PRO A C 1
ATOM 855 O O . PRO A 1 107 ? 10.068 9.767 -11.390 1.00 79.81 107 PRO A O 1
ATOM 858 N N . ARG A 1 108 ? 10.103 10.862 -9.433 1.00 80.69 108 ARG A N 1
ATOM 859 C CA . ARG A 1 108 ? 11.229 10.061 -8.919 1.00 80.69 108 ARG A CA 1
ATOM 860 C C . ARG A 1 108 ? 10.793 8.666 -8.501 1.00 80.69 108 ARG A C 1
ATOM 862 O O . ARG A 1 108 ? 11.479 7.718 -8.869 1.00 80.69 108 ARG A O 1
ATOM 869 N N . ALA A 1 109 ? 9.653 8.526 -7.824 1.00 80.75 109 ALA A N 1
ATOM 870 C CA . ALA A 1 109 ? 9.096 7.214 -7.497 1.00 80.75 109 ALA A CA 1
ATOM 871 C C . ALA A 1 109 ? 8.810 6.410 -8.777 1.00 80.75 109 ALA A C 1
ATOM 873 O O . ALA A 1 109 ? 9.184 5.240 -8.869 1.00 80.75 109 ALA A O 1
ATOM 874 N N . ALA A 1 110 ? 8.256 7.058 -9.810 1.00 82.88 110 ALA A N 1
ATOM 875 C CA . ALA A 1 110 ? 8.054 6.447 -11.122 1.00 82.88 110 ALA A CA 1
ATOM 876 C C . ALA A 1 110 ? 9.377 6.032 -11.791 1.00 82.88 110 ALA A C 1
ATOM 878 O O . ALA A 1 110 ? 9.471 4.935 -12.341 1.00 82.88 110 ALA A O 1
ATOM 879 N N . ALA A 1 111 ? 10.419 6.869 -11.729 1.00 85.38 111 ALA A N 1
ATOM 880 C CA . ALA A 1 111 ? 11.736 6.540 -12.275 1.00 85.38 111 ALA A CA 1
ATOM 881 C C . ALA A 1 111 ? 12.406 5.375 -11.526 1.00 85.38 111 ALA A C 1
ATOM 883 O O . ALA A 1 111 ? 12.951 4.471 -12.163 1.00 85.38 111 ALA A O 1
ATOM 884 N N . ALA A 1 112 ? 12.324 5.367 -10.193 1.00 86.19 112 ALA A N 1
ATOM 885 C CA . ALA A 1 112 ? 12.832 4.290 -9.352 1.00 86.19 112 ALA A CA 1
ATOM 886 C C . ALA A 1 112 ? 12.103 2.971 -9.648 1.00 86.19 112 ALA A C 1
ATOM 888 O O . ALA A 1 112 ? 12.750 1.955 -9.905 1.00 86.19 112 ALA A O 1
ATOM 889 N N . ALA A 1 113 ? 10.768 2.997 -9.711 1.00 87.88 113 ALA A N 1
ATOM 890 C CA . ALA A 1 113 ? 9.966 1.839 -10.093 1.00 87.88 113 ALA A CA 1
ATOM 891 C C . ALA A 1 113 ? 10.297 1.364 -11.517 1.00 87.88 113 ALA A C 1
ATOM 893 O O . ALA A 1 113 ? 10.475 0.168 -11.730 1.00 87.88 113 ALA A O 1
ATOM 894 N N . ARG A 1 114 ? 10.481 2.280 -12.483 1.00 90.06 114 ARG A N 1
ATOM 895 C CA . ARG A 1 114 ? 10.830 1.932 -13.875 1.00 90.06 114 ARG A CA 1
ATOM 896 C C . ARG A 1 114 ? 12.198 1.268 -13.998 1.00 90.06 114 ARG A C 1
ATOM 898 O O . ARG A 1 114 ? 12.383 0.442 -14.887 1.00 90.06 114 ARG A O 1
ATOM 905 N N . ALA A 1 115 ? 13.143 1.613 -13.127 1.00 89.69 115 ALA A N 1
ATOM 906 C CA . ALA A 1 115 ? 14.448 0.960 -13.082 1.00 89.69 115 ALA A CA 1
ATOM 907 C C . ALA A 1 115 ? 14.370 -0.497 -12.583 1.00 89.69 115 ALA A C 1
ATOM 909 O O . ALA A 1 115 ? 15.253 -1.290 -12.903 1.00 89.69 115 ALA A O 1
ATOM 910 N N . VAL A 1 116 ? 13.329 -0.848 -11.818 1.00 91.69 116 VAL A N 1
ATOM 911 C CA . VAL A 1 116 ? 13.147 -2.179 -11.215 1.00 91.69 116 VAL A CA 1
ATOM 912 C C . VAL A 1 116 ? 12.162 -3.049 -12.003 1.00 91.69 116 VAL A C 1
ATOM 914 O O . VAL A 1 116 ? 12.462 -4.207 -12.280 1.00 91.69 116 VAL A O 1
ATOM 917 N N . ASP A 1 117 ? 10.997 -2.511 -12.366 1.00 92.75 117 ASP A N 1
ATOM 918 C CA . ASP A 1 117 ? 9.925 -3.209 -13.084 1.00 92.75 117 ASP A CA 1
ATOM 919 C C . ASP A 1 117 ? 9.274 -2.251 -14.109 1.00 92.75 117 ASP A C 1
ATOM 921 O O . ASP A 1 117 ? 8.242 -1.629 -13.834 1.00 92.75 117 ASP A O 1
ATOM 925 N N . PRO A 1 118 ? 9.881 -2.071 -15.299 1.00 92.81 118 PRO A N 1
ATOM 926 C CA . PRO A 1 118 ? 9.354 -1.164 -16.319 1.00 92.81 118 PRO A CA 1
ATOM 927 C C . PRO A 1 118 ? 7.977 -1.593 -16.845 1.00 92.81 118 PRO A C 1
ATOM 929 O O . PRO A 1 118 ? 7.141 -0.735 -17.130 1.00 92.81 118 PRO A O 1
ATOM 932 N N . ASP A 1 119 ? 7.710 -2.899 -16.907 1.00 94.69 119 ASP A N 1
ATOM 933 C CA . ASP A 1 119 ? 6.429 -3.444 -17.363 1.00 94.69 119 ASP A CA 1
ATOM 934 C C . ASP A 1 119 ? 5.291 -3.096 -16.392 1.00 94.69 119 ASP A C 1
ATOM 936 O O . ASP A 1 119 ? 4.155 -2.865 -16.810 1.00 94.69 119 ASP A O 1
ATOM 940 N N . LEU A 1 120 ? 5.578 -3.036 -15.086 1.00 91.62 120 LEU A N 1
ATOM 941 C CA . LEU A 1 120 ? 4.613 -2.594 -14.080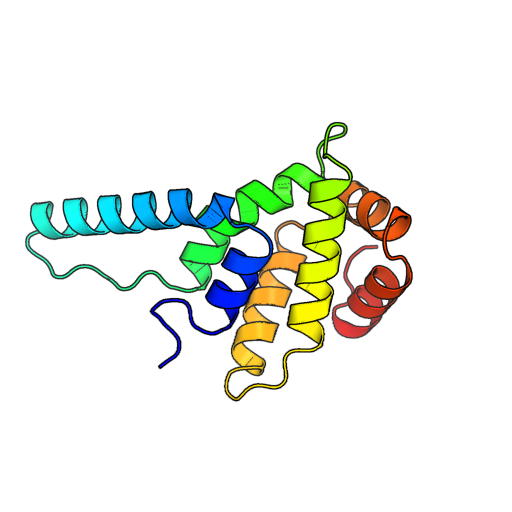 1.00 91.62 120 LEU A CA 1
ATOM 942 C C . LEU A 1 120 ? 4.247 -1.123 -14.271 1.00 91.62 120 LEU A C 1
ATOM 944 O O . LEU A 1 120 ? 3.071 -0.774 -14.170 1.00 91.62 120 LEU A O 1
ATOM 948 N N . VAL A 1 121 ? 5.233 -0.269 -14.557 1.00 89.44 121 VAL A N 1
ATOM 949 C CA . VAL A 1 121 ? 4.994 1.158 -14.817 1.00 89.44 121 VAL A CA 1
ATOM 950 C C . VAL A 1 121 ? 4.071 1.333 -16.017 1.00 89.44 121 VAL A C 1
ATOM 952 O O . VAL A 1 121 ? 3.114 2.104 -15.952 1.00 89.44 121 VAL A O 1
ATOM 955 N N . ASP A 1 122 ? 4.322 0.594 -17.097 1.00 90.25 122 ASP A N 1
ATOM 956 C CA . ASP A 1 122 ? 3.497 0.669 -18.303 1.00 90.25 122 ASP A CA 1
ATOM 957 C C . ASP A 1 122 ? 2.075 0.127 -18.051 1.00 90.25 122 ASP A C 1
ATOM 959 O O . ASP A 1 122 ? 1.099 0.718 -18.518 1.00 90.25 122 ASP A O 1
ATOM 963 N N . LEU A 1 123 ? 1.932 -0.925 -17.234 1.00 90.56 123 LEU A N 1
ATOM 964 C CA . LEU A 1 123 ? 0.635 -1.467 -16.815 1.00 90.56 123 LEU A CA 1
ATOM 965 C C . LEU A 1 123 ? -0.164 -0.481 -15.946 1.00 90.56 123 LEU A C 1
ATOM 967 O O . LEU A 1 123 ? -1.352 -0.263 -16.191 1.00 90.56 123 LEU A O 1
ATOM 971 N N . ILE A 1 124 ? 0.476 0.141 -14.952 1.00 88.12 124 ILE A N 1
ATOM 972 C CA . ILE A 1 124 ? -0.155 1.156 -14.093 1.00 88.12 124 ILE A CA 1
ATOM 973 C C . ILE A 1 124 ? -0.579 2.366 -14.928 1.00 88.12 124 ILE A C 1
ATOM 975 O O . ILE A 1 124 ? -1.698 2.866 -14.784 1.00 88.12 124 ILE A O 1
ATOM 979 N N . ARG A 1 125 ? 0.270 2.805 -15.861 1.00 87.50 125 ARG A N 1
ATOM 980 C CA . ARG A 1 125 ? -0.059 3.896 -16.779 1.00 87.50 125 ARG A CA 1
ATOM 981 C C . ARG A 1 125 ? -1.255 3.554 -17.667 1.00 87.50 125 ARG A C 1
ATOM 983 O O . ARG A 1 125 ? -2.117 4.408 -17.855 1.00 87.50 125 ARG A O 1
ATOM 990 N N . ALA A 1 126 ? -1.328 2.331 -18.191 1.00 88.00 126 ALA A N 1
ATOM 991 C CA . ALA A 1 126 ? -2.430 1.895 -19.045 1.00 88.00 126 ALA A CA 1
ATOM 992 C C . ALA A 1 126 ? -3.771 1.812 -18.295 1.00 88.00 126 ALA A C 1
ATOM 994 O O . ALA A 1 126 ? -4.793 2.217 -18.844 1.00 88.00 126 ALA A O 1
ATOM 995 N N . ASN A 1 127 ? -3.765 1.325 -17.050 1.00 84.75 127 ASN A N 1
ATOM 996 C CA . ASN A 1 127 ? -4.992 1.100 -16.279 1.00 84.75 127 ASN A CA 1
ATOM 997 C C . ASN A 1 127 ? -5.480 2.342 -15.516 1.00 84.75 127 ASN A C 1
ATOM 999 O O . ASN A 1 127 ? -6.686 2.533 -15.388 1.00 84.75 127 ASN A O 1
ATOM 1003 N N . TYR A 1 128 ? -4.572 3.203 -15.041 1.00 84.56 128 TYR A N 1
ATOM 1004 C CA . TYR A 1 128 ? -4.924 4.337 -14.168 1.00 84.56 128 TYR A CA 1
ATOM 1005 C C . TYR A 1 128 ? -4.509 5.707 -14.725 1.00 84.56 128 TYR A C 1
ATOM 1007 O O . TYR A 1 128 ? -4.869 6.742 -14.160 1.00 84.56 128 TYR A O 1
ATOM 1015 N N . GLY A 1 129 ? -3.738 5.760 -15.819 1.00 81.31 129 GLY A N 1
ATOM 1016 C CA . GLY A 1 129 ? -3.237 7.017 -16.391 1.00 81.31 129 GLY A CA 1
ATOM 1017 C C . GLY A 1 129 ? -2.192 7.740 -15.526 1.00 81.31 129 GLY A C 1
ATOM 1018 O O . GLY A 1 129 ? -2.008 8.949 -15.692 1.00 81.31 129 GLY A O 1
ATOM 1019 N N . LYS A 1 130 ? -1.543 7.017 -14.602 1.00 78.00 130 LYS A N 1
ATOM 1020 C CA . LYS A 1 130 ? -0.559 7.516 -13.620 1.00 78.00 130 LYS A CA 1
ATOM 1021 C C . LYS A 1 130 ? 0.890 7.245 -14.049 1.00 78.00 130 LYS A C 1
ATOM 1023 O O . LYS A 1 130 ? 1.129 6.492 -14.993 1.00 78.00 130 LYS A O 1
ATOM 1028 N N . TRP A 1 131 ? 1.835 7.874 -13.351 1.00 65.00 131 TRP A N 1
ATOM 1029 C CA . TRP A 1 131 ? 3.295 7.802 -13.506 1.00 65.00 131 TRP A CA 1
ATOM 1030 C C . TRP A 1 131 ? 3.792 8.389 -14.823 1.00 65.00 131 TRP A C 1
ATOM 1032 O O . TRP A 1 131 ? 4.455 7.712 -15.615 1.00 65.00 131 TRP A O 1
ATOM 1042 N N . LYS A 1 132 ? 3.408 9.641 -15.090 1.00 59.53 132 LYS A N 1
ATOM 1043 C CA . LYS A 1 132 ? 3.858 10.384 -16.276 1.00 59.53 132 LYS A CA 1
ATOM 1044 C C . LYS A 1 132 ? 5.329 10.766 -16.190 1.00 59.53 132 LYS A C 1
ATOM 1046 O O . LYS A 1 132 ? 5.736 11.325 -15.153 1.00 59.53 132 LYS A O 1
#

Sequence (132 aa):
MSGILGNYGTLVWRFFPESREIVNSLISEELVRAIDEERLPTEISVFEYTIHAVFPIVERLDDAASSGDLVQRFCQFCRALLAYAGPDAMDVDYHFNITLLEYADVPRAAAAARAVDPDLVDLIRANYGKWK

Foldseek 3Di:
DQPLQGVLVVLCCVLPVVLVVQVVVVVVVQVVVCVVVVHDGDRCYNLNSCVRRVQVLLLLQLPPPRDLSSLQSVLVSLVCLVPDDDPCNVVSVVSSLVSQPPHCQDQSSLVSNCVNCVVSSVVCCVPNVGRD

Secondary structure (DSSP, 8-state):
---TTHHHHHHHHHH-TTHHHHHHHHHHHHHHHHHHTTSPPPP--HHHHIIIIIHHHHHTTSSTT--HHHHHHHHHHHHHHHT--STTHHHHHHHHHHHIIIII-SHHHHHHHHHH-HHHHHHHHHHH----